Protein AF-A0A938MCV9-F1 (afdb_monomer)

Foldseek 3Di:
DCVLVVVLCCCLQVLVLDDLAADDEDDPPDPVCVVQVVVVFFQDDDPPDRQLLDYRGNDPPDSVVVSVSSLVNLCSCLPLVSNLSSNVVCLVPDDDDPDDPPDDPVLVVLLVVCCVDPCPVNPNNVSLVVSLVCCCVPPVVCNSVSSVSSVVSVVSNVSSVVSVD

Structure (mmCIF, N/CA/C/O backbone):
data_AF-A0A938MCV9-F1
#
_entry.id   AF-A0A938MCV9-F1
#
loop_
_atom_site.group_PDB
_atom_site.id
_atom_site.type_symbol
_atom_site.label_atom_id
_atom_site.label_alt_id
_atom_site.label_comp_id
_atom_site.label_asym_id
_atom_site.label_entity_id
_atom_site.label_seq_id
_atom_site.pdbx_PDB_ins_code
_atom_site.Cartn_x
_atom_site.Cartn_y
_atom_site.Cartn_z
_atom_site.occupancy
_atom_site.B_iso_or_equiv
_atom_site.auth_seq_id
_atom_site.auth_comp_id
_atom_site.auth_asym_id
_atom_site.auth_atom_id
_atom_site.pdbx_PDB_model_num
ATOM 1 N N . PRO A 1 1 ? -23.806 -1.503 3.811 1.00 57.91 1 PRO A N 1
ATOM 2 C CA . PRO A 1 1 ? -22.477 -0.933 4.151 1.00 57.91 1 PRO A CA 1
ATOM 3 C C . PRO A 1 1 ? -21.709 -0.463 2.892 1.00 57.91 1 PRO A C 1
ATOM 5 O O . PRO A 1 1 ? -20.867 -1.174 2.359 1.00 57.91 1 PRO A O 1
ATOM 8 N N . SER A 1 2 ? -22.015 0.744 2.398 1.00 88.25 2 SER A N 1
ATOM 9 C CA . SER A 1 2 ? -21.387 1.341 1.199 1.00 88.25 2 SER A CA 1
ATOM 10 C C . SER A 1 2 ? -20.036 2.020 1.469 1.00 88.25 2 SER A C 1
ATOM 12 O O . SER A 1 2 ? -19.375 2.472 0.538 1.00 88.25 2 SER A O 1
ATOM 14 N N . ILE A 1 3 ? -19.621 2.137 2.735 1.00 94.31 3 ILE A N 1
ATOM 15 C CA . ILE A 1 3 ? -18.415 2.884 3.115 1.00 94.31 3 ILE A CA 1
ATOM 16 C C . ILE A 1 3 ? -17.121 2.198 2.660 1.00 94.31 3 ILE A C 1
ATOM 18 O O . ILE A 1 3 ? -16.227 2.881 2.175 1.00 94.31 3 ILE A O 1
ATOM 22 N N . PHE A 1 4 ? -17.036 0.864 2.730 1.00 96.06 4 PHE A N 1
ATOM 23 C CA . PHE A 1 4 ? -15.840 0.127 2.305 1.00 96.06 4 PHE A CA 1
ATOM 24 C C . PHE A 1 4 ? -15.586 0.283 0.803 1.00 96.06 4 PHE A C 1
ATOM 26 O O . PHE A 1 4 ? -14.470 0.575 0.387 1.00 96.06 4 PHE A O 1
ATOM 33 N N . GLN A 1 5 ? -16.644 0.193 -0.012 1.00 96.94 5 GLN A N 1
ATOM 34 C CA . GLN A 1 5 ? -16.534 0.423 -1.453 1.00 96.94 5 GLN A CA 1
ATOM 35 C C . GLN A 1 5 ? -16.163 1.876 -1.767 1.00 96.94 5 GLN A C 1
ATOM 37 O O . GLN A 1 5 ? -15.294 2.112 -2.596 1.00 96.94 5 GLN A O 1
ATOM 42 N N . ARG A 1 6 ? -16.744 2.855 -1.059 1.00 97.19 6 ARG A N 1
ATOM 43 C CA . ARG A 1 6 ? -16.369 4.269 -1.225 1.00 97.19 6 ARG A CA 1
ATOM 44 C C . ARG A 1 6 ? -14.889 4.524 -0.919 1.00 97.19 6 ARG A C 1
ATOM 46 O O . ARG A 1 6 ? -14.260 5.290 -1.641 1.00 97.19 6 ARG A O 1
ATOM 53 N N . GLN A 1 7 ? -14.328 3.870 0.100 1.00 97.50 7 GLN A N 1
ATOM 54 C CA . GLN A 1 7 ? -12.892 3.944 0.396 1.00 97.50 7 GLN A CA 1
ATOM 55 C C . GLN A 1 7 ? -12.046 3.321 -0.720 1.00 97.50 7 GLN A C 1
ATOM 57 O O . GLN A 1 7 ? -11.089 3.947 -1.167 1.00 97.50 7 GLN A O 1
ATOM 62 N N . ILE A 1 8 ? -12.424 2.135 -1.214 1.00 97.69 8 ILE A N 1
ATOM 63 C CA . ILE A 1 8 ? -11.768 1.492 -2.365 1.00 97.69 8 ILE A CA 1
ATOM 64 C C . ILE A 1 8 ? -11.766 2.431 -3.573 1.00 97.69 8 ILE A C 1
ATOM 66 O O . ILE A 1 8 ? -10.714 2.684 -4.159 1.00 97.69 8 ILE A O 1
ATOM 70 N N . ASP A 1 9 ? -12.931 2.976 -3.921 1.00 97.56 9 ASP A N 1
ATOM 71 C CA . ASP A 1 9 ? -13.095 3.842 -5.085 1.00 97.56 9 ASP A CA 1
ATOM 72 C C . ASP A 1 9 ? -12.267 5.118 -4.942 1.00 97.56 9 ASP A C 1
ATOM 74 O O . ASP A 1 9 ? -11.631 5.547 -5.903 1.00 97.56 9 ASP A O 1
ATOM 78 N N . PHE A 1 10 ? -12.241 5.709 -3.746 1.00 97.44 10 PHE A N 1
ATOM 79 C CA . PHE A 1 10 ? -11.422 6.878 -3.447 1.00 97.44 10 PHE A CA 1
ATOM 80 C C . PHE A 1 10 ? -9.928 6.576 -3.605 1.00 97.44 10 PHE A C 1
ATOM 82 O O . PHE A 1 10 ? -9.242 7.266 -4.358 1.00 97.44 10 PHE A O 1
ATOM 89 N N . ILE A 1 11 ? -9.432 5.508 -2.970 1.00 97.69 11 ILE A N 1
ATOM 90 C CA . ILE A 1 11 ? -8.028 5.079 -3.065 1.00 97.69 11 ILE A CA 1
ATOM 91 C C . ILE A 1 11 ? -7.649 4.836 -4.531 1.00 97.69 11 ILE A C 1
ATOM 93 O O . ILE A 1 11 ? -6.608 5.310 -4.995 1.00 97.69 11 ILE A O 1
ATOM 97 N N . GLN A 1 12 ? -8.511 4.137 -5.276 1.00 97.56 12 GLN A N 1
ATOM 98 C CA . GLN A 1 12 ? -8.285 3.780 -6.673 1.00 97.56 12 GLN A CA 1
ATOM 99 C C . GLN A 1 12 ? -8.271 4.994 -7.606 1.00 97.56 12 GLN A C 1
ATOM 101 O O . GLN A 1 12 ? -7.376 5.091 -8.451 1.00 97.56 12 GLN A O 1
ATOM 106 N N . LYS A 1 13 ? -9.245 5.902 -7.472 1.00 96.00 13 LYS A N 1
ATOM 107 C CA . LYS A 1 13 ? -9.378 7.090 -8.328 1.00 96.00 13 LYS A CA 1
ATOM 108 C C . LYS A 1 13 ? -8.280 8.115 -8.058 1.00 96.00 13 LYS A C 1
ATOM 110 O O . LYS A 1 13 ? -7.733 8.654 -9.012 1.00 96.00 13 LYS A O 1
ATOM 115 N N . SER A 1 14 ? -7.908 8.316 -6.795 1.00 95.81 14 SER A N 1
ATOM 116 C CA . SER A 1 14 ? -6.874 9.282 -6.404 1.00 95.81 14 SER A CA 1
ATOM 117 C C . SER A 1 14 ? -5.441 8.793 -6.646 1.00 95.81 14 SER A C 1
ATOM 119 O O . SER A 1 14 ? -4.499 9.545 -6.424 1.00 95.81 14 SER A O 1
ATOM 121 N N . GLY A 1 15 ? -5.236 7.541 -7.074 1.00 96.19 15 GLY A N 1
ATOM 122 C CA . GLY A 1 15 ? -3.889 7.026 -7.334 1.00 96.19 15 GLY A CA 1
ATOM 123 C C . GLY A 1 15 ? -3.050 6.823 -6.066 1.00 96.19 15 GLY A C 1
ATOM 124 O O . GLY A 1 15 ? -1.829 6.895 -6.130 1.00 96.19 15 GLY A O 1
ATOM 125 N N . ILE A 1 16 ? -3.660 6.572 -4.902 1.00 96.31 16 ILE A N 1
ATOM 126 C CA . ILE A 1 16 ? -2.912 6.422 -3.640 1.00 96.31 16 ILE A CA 1
ATOM 127 C C . ILE A 1 16 ? -2.195 5.070 -3.636 1.00 96.31 16 ILE A C 1
ATOM 129 O O . ILE A 1 16 ? -2.792 4.035 -3.345 1.00 96.31 16 ILE A O 1
ATOM 133 N N . VAL A 1 17 ? -0.913 5.045 -3.995 1.00 95.31 17 VAL A N 1
ATOM 134 C CA . VAL A 1 17 ? -0.159 3.789 -4.145 1.00 95.31 17 VAL A CA 1
ATOM 135 C C . VAL A 1 17 ? 0.117 3.126 -2.796 1.00 95.31 17 VAL A C 1
ATOM 137 O O . VAL A 1 17 ? -0.082 1.920 -2.659 1.00 95.31 17 VAL A O 1
ATOM 140 N N . THR A 1 18 ? 0.480 3.920 -1.792 1.00 93.56 18 THR A N 1
ATOM 141 C CA . THR A 1 18 ? 0.797 3.463 -0.435 1.00 93.56 18 THR A CA 1
ATOM 142 C C . THR A 1 18 ? -0.355 3.818 0.499 1.00 93.56 18 THR A C 1
ATOM 144 O O . THR A 1 18 ? -0.378 4.895 1.088 1.00 93.56 18 THR A O 1
ATOM 147 N N . ALA A 1 19 ? -1.361 2.947 0.580 1.00 94.06 19 ALA A N 1
ATOM 148 C CA . ALA A 1 19 ? -2.564 3.192 1.372 1.00 94.06 19 ALA A CA 1
ATOM 149 C C . ALA A 1 19 ? -2.475 2.482 2.733 1.00 94.06 19 ALA A C 1
ATOM 151 O O . ALA A 1 19 ? -2.602 1.260 2.812 1.00 94.06 19 ALA A O 1
ATOM 152 N N . MET A 1 20 ? -2.283 3.253 3.804 1.00 91.06 20 MET A N 1
ATOM 153 C CA . MET A 1 20 ? -2.260 2.755 5.186 1.00 91.06 20 MET A CA 1
ATOM 154 C C . MET A 1 20 ? -3.684 2.664 5.742 1.00 91.06 20 MET A C 1
ATOM 156 O O . MET A 1 20 ? -4.145 3.531 6.485 1.00 91.06 20 MET A O 1
ATOM 160 N N . VAL A 1 21 ? -4.414 1.641 5.303 1.00 93.31 21 VAL A N 1
ATOM 161 C CA . VAL A 1 21 ? -5.753 1.342 5.815 1.00 93.31 21 VAL A CA 1
ATOM 162 C C . VAL A 1 21 ? -5.599 0.460 7.048 1.00 93.31 21 VAL A C 1
ATOM 164 O O . VAL A 1 21 ? -5.028 -0.620 6.949 1.00 93.31 21 VAL A O 1
ATOM 167 N N . GLY A 1 22 ? -6.153 0.902 8.176 1.00 92.31 22 GLY A N 1
ATOM 168 C CA . GLY A 1 22 ? -6.165 0.164 9.437 1.00 92.31 22 GLY A CA 1
ATOM 169 C C . GLY A 1 22 ? -7.489 0.346 10.172 1.00 92.31 22 GLY A C 1
ATOM 170 O O . GLY A 1 22 ? -8.251 1.277 9.885 1.00 92.31 22 GLY A O 1
ATOM 171 N N . LEU A 1 23 ? -7.775 -0.542 11.121 1.00 93.19 23 LEU A N 1
ATOM 172 C CA . LEU A 1 23 ? -8.898 -0.352 12.034 1.00 93.19 23 LEU A CA 1
ATOM 173 C C . LEU A 1 23 ? -8.526 0.670 13.108 1.00 93.19 23 LEU A C 1
ATOM 175 O O . LEU A 1 23 ? -7.410 0.684 13.622 1.00 93.19 23 LEU A O 1
ATOM 179 N N . LEU A 1 24 ? -9.470 1.552 13.441 1.00 93.75 24 LEU A N 1
ATOM 180 C CA . LEU A 1 24 ? -9.229 2.593 14.433 1.00 93.75 24 LEU A CA 1
ATOM 181 C C . LEU A 1 24 ? -8.965 1.959 15.801 1.00 93.75 24 LEU A C 1
ATOM 183 O O . LEU A 1 24 ? -9.774 1.169 16.286 1.00 93.75 24 LEU A O 1
ATOM 187 N N . GLN A 1 25 ? -7.872 2.364 16.437 1.00 93.69 25 GLN A N 1
ATOM 188 C CA . GLN A 1 25 ? -7.552 2.030 17.821 1.00 93.69 25 GLN A CA 1
ATOM 189 C C . GLN A 1 25 ? -7.564 3.315 18.665 1.00 93.69 25 GLN A C 1
ATOM 191 O O . GLN A 1 25 ? -7.367 4.413 18.142 1.00 93.69 25 GLN A O 1
ATOM 196 N N . ALA A 1 26 ? -7.832 3.192 19.962 1.00 95.06 26 ALA A N 1
ATOM 197 C CA . ALA A 1 26 ? -7.854 4.289 20.922 1.00 95.06 26 ALA A CA 1
ATOM 198 C C . ALA A 1 26 ? -6.659 4.161 21.888 1.00 95.06 26 ALA A C 1
ATOM 200 O O . ALA A 1 26 ? -6.728 3.356 22.821 1.00 95.06 26 ALA A O 1
ATOM 201 N N . PRO A 1 27 ? -5.577 4.940 21.697 1.00 93.25 27 PRO A N 1
ATOM 202 C CA . PRO A 1 27 ? -4.421 4.916 22.591 1.00 93.25 27 PRO A CA 1
ATOM 203 C C . PRO A 1 27 ? -4.730 5.475 23.978 1.00 93.25 27 PRO A C 1
ATOM 205 O O . PRO A 1 27 ? -5.473 6.453 24.108 1.00 93.25 27 PRO A O 1
ATOM 208 N N . TYR A 1 28 ? -4.122 4.883 25.008 1.00 92.12 28 TYR A N 1
ATOM 209 C CA . TYR A 1 28 ? -4.257 5.331 26.395 1.00 92.12 28 TYR A CA 1
ATOM 210 C C . TYR A 1 28 ? -3.848 6.805 26.554 1.00 92.12 28 TYR A C 1
ATOM 212 O O . TYR A 1 28 ? -2.907 7.270 25.913 1.00 92.12 28 TYR A O 1
ATOM 220 N N . GLY A 1 29 ? -4.574 7.552 27.389 1.00 91.06 29 GLY A N 1
ATOM 221 C CA . GLY A 1 29 ? -4.320 8.978 27.631 1.00 91.06 29 GLY A CA 1
ATOM 222 C C . GLY A 1 29 ? -4.791 9.922 26.515 1.00 91.06 29 GLY A C 1
ATOM 223 O O . GLY A 1 29 ? -4.649 11.137 26.639 1.00 91.06 29 GLY A O 1
ATOM 224 N N . THR A 1 30 ? -5.383 9.411 25.429 1.00 94.75 30 THR A N 1
ATOM 225 C CA . THR A 1 30 ? -5.978 10.267 24.389 1.00 94.75 30 THR A CA 1
ATOM 226 C C . THR A 1 30 ? -7.390 10.718 24.755 1.00 94.75 30 THR A C 1
ATOM 228 O O . THR A 1 30 ? -8.148 10.006 25.416 1.00 94.75 30 THR A O 1
ATOM 231 N N . ARG A 1 31 ? -7.816 11.874 24.224 1.00 96.69 31 ARG A N 1
ATOM 232 C CA . ARG A 1 31 ? -9.210 12.344 24.359 1.00 96.69 31 ARG A CA 1
ATOM 233 C C . ARG A 1 31 ? -10.229 11.324 23.835 1.00 96.69 31 ARG A C 1
ATOM 235 O O . ARG A 1 31 ? -11.319 11.214 24.391 1.00 96.69 31 ARG A O 1
ATOM 242 N N . LEU A 1 32 ? -9.883 10.591 22.772 1.00 95.62 32 LEU A N 1
ATOM 243 C CA . LEU A 1 32 ? -10.730 9.538 22.210 1.00 95.62 32 LEU A CA 1
ATOM 244 C C . LEU A 1 32 ? -10.898 8.380 23.199 1.00 95.62 32 LEU A C 1
ATOM 246 O O . LEU A 1 32 ? -12.025 7.943 23.422 1.00 95.62 32 LEU A O 1
ATOM 250 N N . TYR A 1 33 ? -9.801 7.925 23.808 1.00 95.50 33 TYR A N 1
ATOM 251 C CA . TYR A 1 33 ? -9.825 6.871 24.818 1.00 95.50 33 TYR A CA 1
ATOM 252 C C . TYR A 1 33 ? -10.675 7.269 26.023 1.00 95.50 33 TYR A C 1
ATOM 254 O O . TYR A 1 33 ? -11.591 6.536 26.378 1.00 95.50 33 TYR A O 1
ATOM 262 N N . GLU A 1 34 ? -10.473 8.467 26.581 1.00 96.19 34 GLU A N 1
ATOM 263 C CA . GLU A 1 34 ? -11.268 8.945 27.723 1.00 96.19 34 GLU A CA 1
ATOM 264 C C . GLU A 1 34 ? -12.758 9.101 27.397 1.00 96.19 34 GLU A C 1
ATOM 266 O O . GLU A 1 34 ? -13.625 8.906 28.252 1.00 96.19 34 GLU A O 1
ATOM 271 N N . ARG A 1 35 ? -13.096 9.460 26.153 1.00 96.75 35 ARG A N 1
ATOM 272 C CA . ARG A 1 35 ? -14.492 9.511 25.705 1.00 96.75 35 ARG A CA 1
ATOM 273 C C . ARG A 1 35 ? -15.093 8.108 25.617 1.00 96.75 35 ARG A C 1
ATOM 275 O O . ARG A 1 35 ? -16.124 7.851 26.226 1.00 96.75 35 ARG A O 1
ATOM 282 N N . LEU A 1 36 ? -14.432 7.193 24.910 1.00 96.25 36 LEU A N 1
ATOM 283 C CA . LEU A 1 36 ? -14.927 5.828 24.710 1.00 96.25 36 LEU A CA 1
ATOM 284 C C . LEU A 1 36 ? -14.957 5.021 26.011 1.00 96.25 36 LEU A C 1
ATOM 286 O O . LEU A 1 36 ? -15.844 4.193 26.186 1.00 96.25 36 LEU A O 1
ATOM 290 N N . LYS A 1 37 ? -14.029 5.281 26.937 1.00 95.12 37 LYS A N 1
ATOM 291 C CA . LYS A 1 37 ? -14.021 4.687 28.276 1.00 95.12 37 LYS A CA 1
ATOM 292 C C . LYS A 1 37 ? -15.268 5.096 29.060 1.00 95.12 37 LYS A C 1
ATOM 294 O O . LYS A 1 37 ? -15.922 4.230 29.627 1.00 95.12 37 LYS A O 1
ATOM 299 N N . ARG A 1 38 ? -15.645 6.382 29.026 1.00 95.88 38 ARG A N 1
ATOM 300 C CA . ARG A 1 38 ? -16.907 6.874 29.616 1.00 95.88 38 ARG A CA 1
ATOM 301 C C . ARG A 1 38 ? -18.148 6.281 28.945 1.00 95.88 38 ARG A C 1
ATOM 303 O O . ARG A 1 38 ? -19.137 6.041 29.620 1.00 95.88 38 ARG A O 1
ATOM 310 N N . GLU A 1 39 ? -18.085 6.015 27.641 1.00 95.88 39 GLU A N 1
ATOM 311 C CA . GLU A 1 39 ? -19.150 5.332 26.888 1.00 95.88 39 GLU A CA 1
ATOM 312 C C . GLU A 1 39 ? -19.189 3.804 27.126 1.00 95.88 39 GLU A C 1
ATOM 314 O O . GLU A 1 39 ? -20.066 3.137 26.584 1.00 95.88 39 GLU A O 1
ATOM 319 N N . GLY A 1 40 ? -18.247 3.217 27.880 1.00 95.06 40 GLY A N 1
ATOM 320 C CA . GLY A 1 40 ? -18.157 1.762 28.073 1.00 95.06 40 GLY A CA 1
ATOM 321 C C . GLY A 1 40 ? -17.744 0.987 26.813 1.00 95.06 40 GLY A C 1
ATOM 322 O O . GLY A 1 40 ? -18.050 -0.193 26.676 1.00 95.06 40 GLY A O 1
ATOM 323 N N . ARG A 1 41 ? -17.068 1.647 25.864 1.00 96.00 41 ARG A N 1
ATOM 324 C CA . ARG A 1 41 ? -16.741 1.121 24.525 1.00 96.00 41 ARG A CA 1
ATOM 325 C C . ARG A 1 41 ? -15.265 0.792 24.319 1.00 96.00 41 ARG A C 1
ATOM 327 O O . ARG A 1 41 ? -14.827 0.693 23.176 1.00 96.00 41 ARG A O 1
ATOM 334 N N . VAL A 1 42 ? -14.497 0.642 25.393 1.00 95.25 42 VAL A N 1
ATOM 335 C CA . VAL A 1 42 ? -13.083 0.247 25.341 1.00 95.25 42 VAL A CA 1
ATOM 336 C C . VAL A 1 42 ? -12.954 -1.184 25.844 1.00 95.25 42 VAL A C 1
ATOM 338 O O . VAL A 1 42 ? -13.393 -1.481 26.949 1.00 95.25 42 VAL A O 1
ATOM 341 N N . THR A 1 43 ? -12.346 -2.064 25.047 1.00 88.56 43 THR A N 1
ATOM 342 C CA . THR A 1 43 ? -12.192 -3.492 25.386 1.00 88.56 43 THR A CA 1
ATOM 343 C C . THR A 1 43 ? -10.861 -3.824 26.062 1.00 88.56 43 THR A C 1
ATOM 345 O O . THR A 1 43 ? -10.677 -4.953 26.505 1.00 88.56 43 THR A O 1
ATOM 348 N N . GLY A 1 44 ? -9.932 -2.867 26.148 1.00 82.44 44 GLY A N 1
ATOM 349 C CA . GLY A 1 44 ? -8.641 -3.036 26.816 1.00 82.44 44 GLY A CA 1
ATOM 350 C C . GLY A 1 44 ? -7.471 -2.499 25.995 1.00 82.44 44 GLY A C 1
ATOM 351 O O . GLY A 1 44 ? -7.516 -1.372 25.487 1.00 82.44 44 GLY A O 1
ATOM 352 N N . HIS A 1 45 ? -6.411 -3.302 25.900 1.00 80.00 45 HIS A N 1
ATOM 353 C CA . HIS A 1 45 ? -5.158 -2.921 25.254 1.00 80.00 45 HIS A CA 1
ATOM 354 C C . HIS A 1 45 ? -5.277 -2.848 23.731 1.00 80.00 45 HIS A C 1
ATOM 356 O O . HIS A 1 45 ? -6.046 -3.572 23.103 1.00 80.00 45 HIS A O 1
ATOM 362 N N . MET A 1 46 ? -4.497 -1.939 23.157 1.00 85.81 46 MET A N 1
ATOM 363 C CA . MET A 1 46 ? -4.358 -1.745 21.720 1.00 85.81 46 MET A CA 1
ATOM 364 C C . MET A 1 46 ? -3.053 -2.407 21.256 1.00 85.81 46 MET A C 1
ATOM 366 O O . MET A 1 46 ? -2.083 -2.399 22.017 1.00 85.81 46 MET A O 1
ATOM 370 N N . SER A 1 47 ? -3.001 -2.947 20.039 1.00 85.75 47 SER A N 1
ATOM 371 C CA . SER A 1 47 ? -1.756 -3.504 19.488 1.00 85.75 47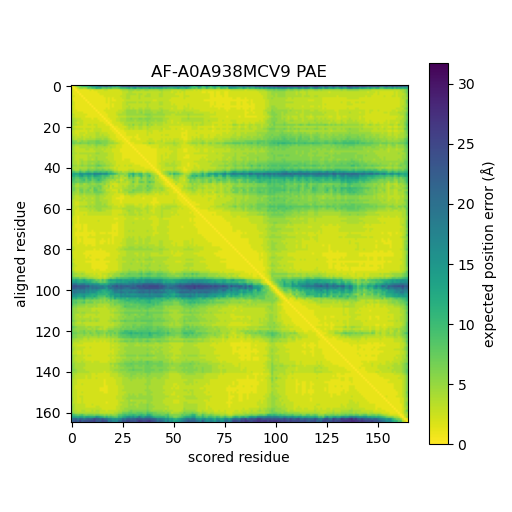 SER A CA 1
ATOM 372 C C . SER A 1 47 ? -0.819 -2.416 18.966 1.00 85.75 47 SER A C 1
ATOM 374 O O . SER A 1 47 ? 0.398 -2.557 19.032 1.00 85.75 47 SER A O 1
ATOM 376 N N . GLY A 1 48 ? -1.389 -1.325 18.440 1.00 82.06 48 GLY A N 1
ATOM 377 C CA . GLY A 1 48 ? -0.650 -0.297 17.709 1.00 82.06 48 GLY A CA 1
ATOM 378 C C . GLY A 1 48 ? -0.207 -0.707 16.299 1.00 82.06 48 GLY A C 1
ATOM 379 O O . GLY A 1 48 ? 0.337 0.137 15.587 1.00 82.06 48 GLY A O 1
ATOM 380 N N . ASP A 1 49 ? -0.464 -1.945 15.868 1.00 85.75 49 ASP A N 1
ATOM 381 C CA . ASP A 1 49 ? -0.199 -2.392 14.501 1.00 85.75 49 ASP A CA 1
ATOM 382 C C . ASP A 1 49 ? -1.350 -1.961 13.574 1.00 85.75 49 ASP A C 1
ATOM 384 O O . ASP A 1 49 ? -2.528 -2.168 13.857 1.00 85.75 49 ASP A O 1
ATOM 388 N N . ASN A 1 50 ? -1.017 -1.319 12.453 1.00 84.44 50 ASN A N 1
ATOM 389 C CA . ASN A 1 50 ? -1.997 -0.857 11.468 1.00 84.44 50 ASN A CA 1
ATOM 390 C C . ASN A 1 50 ? -2.573 -2.006 10.622 1.00 84.44 50 ASN A C 1
ATOM 392 O O . ASN A 1 50 ? -3.664 -1.871 10.062 1.00 84.44 50 ASN A O 1
ATOM 396 N N . ALA A 1 51 ? -1.832 -3.109 10.508 1.00 83.19 51 ALA A N 1
ATOM 397 C CA . ALA A 1 51 ? -2.126 -4.195 9.587 1.00 83.19 51 ALA A CA 1
ATOM 398 C C . ALA A 1 51 ? -2.749 -5.422 10.270 1.00 83.19 51 ALA A C 1
ATOM 400 O O . ALA A 1 51 ? -3.223 -6.313 9.581 1.00 83.19 51 ALA A O 1
ATOM 401 N N . ASP A 1 52 ? -2.765 -5.507 11.598 1.00 86.19 52 ASP A N 1
ATOM 402 C CA . ASP A 1 52 ? -3.182 -6.723 12.315 1.00 86.19 52 ASP A CA 1
ATOM 403 C C . ASP A 1 52 ? -4.708 -6.954 12.371 1.00 86.19 52 ASP A C 1
ATOM 405 O O . ASP A 1 52 ? -5.175 -7.965 12.895 1.00 86.19 52 ASP A O 1
ATOM 409 N N . GLY A 1 53 ? -5.505 -6.011 11.859 1.00 86.12 53 GLY A N 1
ATOM 410 C CA . GLY A 1 53 ? -6.965 -6.102 11.855 1.00 86.12 53 GLY A CA 1
ATOM 411 C C . GLY A 1 53 ? -7.610 -6.074 13.248 1.00 86.12 53 GLY A C 1
ATOM 412 O O . GLY A 1 53 ? -8.764 -6.504 13.400 1.00 86.12 53 GLY A O 1
ATOM 413 N N . THR A 1 54 ? -6.911 -5.572 14.271 1.00 90.25 54 THR A N 1
ATOM 414 C CA . THR A 1 54 ? -7.441 -5.463 15.635 1.00 90.25 54 THR A CA 1
ATOM 415 C C . THR A 1 54 ? -7.921 -4.050 15.975 1.00 90.25 54 THR A C 1
ATOM 417 O O . THR A 1 54 ? -7.596 -3.054 15.332 1.00 90.25 54 THR A O 1
ATOM 420 N N . THR A 1 55 ? -8.789 -3.962 16.982 1.00 93.88 55 THR A N 1
ATOM 421 C CA . THR A 1 55 ? -9.260 -2.700 17.554 1.00 93.88 55 THR A CA 1
ATOM 422 C C . THR A 1 55 ? -9.600 -2.917 19.019 1.00 93.88 55 THR A C 1
ATOM 424 O O . THR A 1 55 ? -10.123 -3.970 19.384 1.00 93.88 55 THR A O 1
ATOM 427 N N . ASN A 1 56 ? -9.322 -1.919 19.855 1.00 95.00 56 ASN A N 1
ATOM 428 C CA . ASN A 1 56 ? -9.724 -1.899 21.261 1.00 95.00 56 ASN A CA 1
ATOM 429 C C . ASN A 1 56 ? -11.021 -1.104 21.497 1.00 95.00 56 ASN A C 1
ATOM 431 O O . ASN A 1 56 ? -11.310 -0.693 22.622 1.00 95.00 56 ASN A O 1
ATOM 435 N N . ILE A 1 57 ? -11.781 -0.846 20.431 1.00 95.25 57 ILE A N 1
ATOM 436 C CA . ILE A 1 57 ? -13.023 -0.076 20.446 1.00 95.25 57 ILE A CA 1
ATOM 437 C C . ILE A 1 57 ? -14.185 -1.026 20.170 1.00 95.25 57 ILE A C 1
ATOM 439 O O . ILE A 1 57 ? -14.091 -1.854 19.272 1.00 95.25 57 ILE A O 1
ATOM 443 N N . ILE A 1 58 ? -15.308 -0.865 20.873 1.00 95.12 58 ILE A N 1
ATOM 444 C CA . ILE A 1 58 ? -16.580 -1.520 20.541 1.00 95.12 58 ILE A CA 1
ATOM 445 C C . ILE A 1 58 ? -17.279 -0.687 19.449 1.00 95.12 58 ILE A C 1
ATOM 447 O O . ILE A 1 58 ? -17.800 0.407 19.733 1.00 95.12 58 ILE A O 1
ATOM 451 N N . PRO A 1 59 ? -17.272 -1.132 18.176 1.00 93.69 59 PRO A N 1
ATOM 452 C CA . PRO A 1 59 ? -17.869 -0.373 17.089 1.00 93.69 59 PRO A CA 1
ATOM 453 C C . PRO A 1 59 ? -19.398 -0.433 17.151 1.00 93.69 59 PRO A C 1
ATOM 455 O O . PRO A 1 59 ? -19.986 -1.381 17.657 1.00 93.69 59 PRO A O 1
ATOM 458 N N . THR A 1 60 ? -20.056 0.587 16.596 1.00 91.88 60 THR A N 1
ATOM 459 C CA . THR A 1 60 ? -21.523 0.590 16.434 1.00 91.88 60 THR A CA 1
ATOM 460 C C . THR A 1 60 ? -21.968 -0.429 15.378 1.00 91.88 60 THR A C 1
ATOM 462 O O . THR A 1 60 ? -23.056 -0.987 15.453 1.00 91.88 60 THR A O 1
ATOM 465 N N . MET A 1 61 ? -21.116 -0.685 14.382 1.00 92.94 61 MET A N 1
ATOM 466 C CA . MET A 1 61 ? -21.269 -1.799 13.446 1.00 92.94 61 MET A CA 1
ATOM 467 C C . MET A 1 61 ? -20.837 -3.101 14.123 1.00 92.94 61 MET A C 1
ATOM 469 O O . MET A 1 61 ? -19.894 -3.085 14.903 1.00 92.94 61 MET A O 1
ATOM 473 N N . ARG A 1 62 ? -21.440 -4.244 13.772 1.00 94.06 62 ARG A N 1
ATOM 474 C CA . ARG A 1 62 ? -20.957 -5.557 14.230 1.00 94.06 62 ARG A CA 1
ATOM 475 C C . ARG A 1 62 ? -19.470 -5.732 13.895 1.00 94.06 62 ARG A C 1
ATOM 477 O O . ARG A 1 62 ? -19.083 -5.556 12.740 1.00 94.06 62 ARG A O 1
ATOM 484 N N . LEU A 1 63 ? -18.661 -6.139 14.878 1.00 91.88 63 LEU A N 1
ATOM 485 C CA . LEU A 1 63 ? -17.205 -6.266 14.726 1.00 91.88 63 LEU A CA 1
ATOM 486 C C . LEU A 1 63 ? -16.804 -7.170 13.549 1.00 91.88 63 LEU A C 1
ATOM 488 O O . LEU A 1 63 ? -15.913 -6.806 12.789 1.00 91.88 63 LEU A O 1
ATOM 492 N N . GLY A 1 64 ? -17.507 -8.292 13.345 1.00 92.38 64 GLY A N 1
ATOM 493 C CA . GLY A 1 64 ? -17.288 -9.163 12.183 1.00 92.38 64 GLY A CA 1
ATOM 494 C C . GLY A 1 64 ? -17.468 -8.422 10.855 1.00 92.38 64 GLY A C 1
ATOM 495 O O . GLY A 1 64 ? -16.570 -8.414 10.033 1.00 92.38 64 GLY A O 1
ATOM 496 N N . THR A 1 65 ? -18.556 -7.664 10.693 1.00 94.12 65 THR A N 1
ATOM 497 C CA . THR A 1 65 ? -18.806 -6.885 9.466 1.00 94.12 65 THR A CA 1
ATOM 498 C C . THR A 1 65 ? -17.751 -5.799 9.231 1.00 94.12 65 THR A C 1
ATOM 500 O O . THR A 1 65 ? -17.437 -5.485 8.083 1.00 94.12 65 THR A O 1
ATOM 503 N N . LEU A 1 66 ? -17.204 -5.218 10.303 1.00 94.44 66 LEU A N 1
ATOM 504 C CA . LEU A 1 66 ? -16.101 -4.264 10.209 1.00 94.44 66 LEU A CA 1
ATOM 505 C C . LEU A 1 66 ? -14.807 -4.941 9.732 1.00 94.44 66 LEU A C 1
ATOM 507 O O . LEU A 1 66 ? -14.143 -4.401 8.848 1.00 94.44 66 LEU A O 1
ATOM 511 N N . ARG A 1 67 ? -14.484 -6.118 10.283 1.00 92.69 67 ARG A N 1
ATOM 512 C CA . ARG A 1 67 ? -13.324 -6.928 9.881 1.00 92.69 67 ARG A CA 1
ATOM 513 C C . ARG A 1 67 ? -13.441 -7.412 8.437 1.00 92.69 67 ARG A C 1
ATOM 515 O O . ARG A 1 67 ? -12.534 -7.143 7.659 1.00 92.69 67 ARG A O 1
ATOM 522 N N . ASP A 1 68 ? -14.581 -7.980 8.048 1.00 93.44 68 ASP A N 1
ATOM 523 C CA . ASP A 1 68 ? -14.834 -8.436 6.672 1.00 93.44 68 ASP A CA 1
ATOM 524 C C . ASP A 1 68 ? -14.702 -7.272 5.673 1.00 93.44 68 ASP A C 1
ATOM 526 O O . ASP A 1 68 ? -14.144 -7.394 4.581 1.00 93.44 68 ASP A O 1
ATOM 530 N N . GLY A 1 69 ? -15.210 -6.093 6.051 1.00 94.88 69 GLY A N 1
ATOM 531 C CA . GLY A 1 69 ? -15.093 -4.881 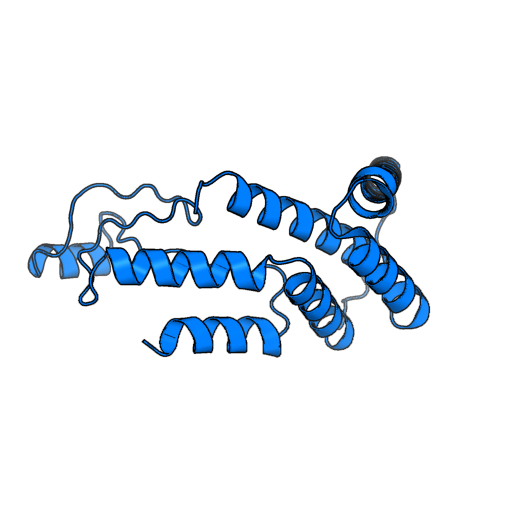5.248 1.00 94.88 69 GLY A CA 1
ATOM 532 C C . GLY A 1 69 ? -13.651 -4.398 5.093 1.00 94.88 69 GLY A C 1
ATOM 533 O O . GLY A 1 69 ? -13.257 -3.997 3.997 1.00 94.88 69 GLY A O 1
ATOM 534 N N . TYR A 1 70 ? -12.863 -4.459 6.166 1.00 94.38 70 TYR A N 1
ATOM 535 C CA . TYR A 1 70 ? -11.434 -4.149 6.164 1.00 94.38 70 TYR A CA 1
ATOM 536 C C . TYR A 1 70 ? -10.635 -5.118 5.282 1.00 94.38 70 TYR A C 1
ATOM 538 O O . TYR A 1 70 ? -9.915 -4.672 4.387 1.00 94.38 70 TYR A O 1
ATOM 546 N N . GLN A 1 71 ? -10.843 -6.425 5.457 1.00 92.94 71 GLN A N 1
ATOM 547 C CA . GLN A 1 71 ? -10.242 -7.480 4.636 1.00 92.94 71 GLN A CA 1
ATOM 548 C C . GLN A 1 71 ? -10.540 -7.259 3.153 1.00 92.94 71 GLN A C 1
ATOM 550 O O . GLN A 1 71 ? -9.629 -7.210 2.325 1.00 92.94 71 GLN A O 1
ATOM 555 N N . ARG A 1 72 ? -11.812 -7.001 2.820 1.00 94.62 72 ARG A N 1
ATOM 556 C CA . ARG A 1 72 ? -12.236 -6.703 1.448 1.00 94.62 72 ARG A CA 1
ATOM 557 C C . ARG A 1 72 ? -11.520 -5.484 0.865 1.00 94.62 72 ARG A C 1
ATOM 559 O O . ARG A 1 72 ? -11.199 -5.499 -0.324 1.00 94.62 72 ARG A O 1
ATOM 566 N N . ILE A 1 73 ? -11.281 -4.430 1.653 1.00 96.06 73 ILE A N 1
ATOM 567 C CA . ILE A 1 73 ? -10.499 -3.277 1.183 1.00 96.06 73 ILE A CA 1
ATOM 568 C C . ILE A 1 73 ? -9.084 -3.730 0.830 1.00 96.06 73 ILE A C 1
ATOM 570 O O . ILE A 1 73 ? -8.660 -3.514 -0.305 1.00 96.06 73 ILE A O 1
ATOM 574 N N . LEU A 1 74 ? -8.378 -4.368 1.766 1.00 95.12 74 LEU A N 1
ATOM 575 C CA . LEU A 1 74 ? -6.978 -4.758 1.590 1.00 95.12 74 LEU A CA 1
ATOM 576 C C . LEU A 1 74 ? -6.778 -5.712 0.410 1.00 95.12 74 LEU A C 1
ATOM 578 O O . LEU A 1 74 ? -5.951 -5.447 -0.467 1.00 95.12 74 LEU A O 1
ATOM 582 N N . GLN A 1 75 ? -7.588 -6.770 0.339 1.00 93.81 75 GLN A N 1
ATOM 583 C CA . GLN A 1 75 ? -7.554 -7.740 -0.754 1.00 93.81 75 GLN A CA 1
ATOM 584 C C . GLN A 1 75 ? -7.800 -7.064 -2.109 1.00 93.81 75 GLN A C 1
ATOM 586 O O . GLN A 1 75 ? -7.126 -7.3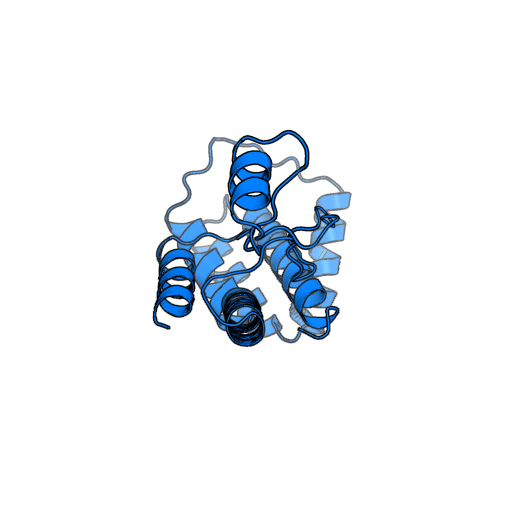77 -3.091 1.00 93.81 75 GLN A O 1
ATOM 591 N N . HIS A 1 76 ? -8.718 -6.093 -2.176 1.00 95.75 76 HIS A N 1
ATOM 592 C CA . HIS A 1 76 ? -9.005 -5.378 -3.416 1.00 95.75 76 HIS A CA 1
ATOM 593 C C . HIS A 1 76 ? -7.874 -4.425 -3.819 1.00 95.75 76 HIS A C 1
ATOM 595 O O . HIS A 1 76 ? -7.421 -4.458 -4.964 1.00 95.75 76 HIS A O 1
ATOM 601 N N . ILE A 1 77 ? -7.400 -3.570 -2.907 1.00 96.62 77 ILE A N 1
ATOM 602 C CA . ILE A 1 77 ? -6.408 -2.539 -3.247 1.00 96.62 77 ILE A CA 1
ATOM 603 C C . ILE A 1 77 ? -5.017 -3.133 -3.508 1.00 96.62 77 ILE A C 1
ATOM 605 O O . ILE A 1 77 ? -4.254 -2.556 -4.283 1.00 96.62 77 ILE A O 1
ATOM 609 N N . TYR A 1 78 ? -4.674 -4.282 -2.922 1.00 95.94 78 TYR A N 1
ATOM 610 C CA . TYR A 1 78 ? -3.380 -4.939 -3.146 1.00 95.94 78 TYR A CA 1
ATOM 611 C C . TYR A 1 78 ? -3.433 -6.106 -4.139 1.00 95.94 78 TYR A C 1
ATOM 613 O O . TYR A 1 78 ? -2.395 -6.686 -4.472 1.00 95.94 78 TYR A O 1
ATOM 621 N N . ALA A 1 79 ? -4.602 -6.400 -4.717 1.00 95.75 79 ALA A N 1
ATOM 622 C CA . ALA A 1 79 ? -4.687 -7.279 -5.875 1.00 95.75 79 ALA A CA 1
ATOM 623 C C . ALA A 1 79 ? -3.854 -6.705 -7.044 1.00 95.75 79 ALA A C 1
ATOM 625 O O . ALA A 1 79 ? -4.000 -5.519 -7.370 1.00 95.75 79 ALA A O 1
ATOM 626 N N . PRO A 1 80 ? -3.030 -7.524 -7.737 1.00 95.88 80 PRO A N 1
ATOM 627 C CA . PRO A 1 80 ? -2.106 -7.044 -8.769 1.00 95.88 80 PRO A CA 1
ATOM 628 C C . PRO A 1 80 ? -2.751 -6.123 -9.811 1.00 95.88 80 PRO A C 1
ATOM 630 O O . PRO A 1 80 ? -2.237 -5.047 -10.104 1.00 95.88 80 PRO A O 1
ATOM 633 N N . LYS A 1 81 ? -3.928 -6.488 -10.325 1.00 96.75 81 LYS A N 1
ATOM 634 C CA . LYS A 1 81 ? -4.648 -5.682 -11.317 1.00 96.75 81 LYS A CA 1
ATOM 635 C C . LYS A 1 81 ? -4.919 -4.255 -10.826 1.00 96.75 81 LYS A C 1
ATOM 637 O O . LYS A 1 81 ? -4.594 -3.296 -11.527 1.00 96.75 81 LYS A O 1
ATOM 642 N N . HIS A 1 82 ? -5.504 -4.126 -9.636 1.00 97.62 82 HIS A N 1
ATOM 643 C CA . HIS A 1 82 ? -5.908 -2.844 -9.061 1.00 97.62 82 HIS A CA 1
ATOM 644 C C . HIS A 1 82 ? -4.695 -2.025 -8.630 1.00 97.62 82 HIS A C 1
ATOM 646 O O . HIS A 1 82 ? -4.602 -0.845 -8.974 1.00 97.62 82 HIS A O 1
ATOM 652 N N . TYR A 1 83 ? -3.723 -2.669 -7.977 1.00 98.00 83 TYR A N 1
ATOM 653 C CA . TYR A 1 83 ? -2.488 -2.033 -7.536 1.00 98.00 83 TYR A CA 1
ATOM 654 C C . TYR A 1 83 ? -1.718 -1.392 -8.691 1.00 98.00 83 TYR A C 1
ATOM 656 O O . TYR A 1 83 ? -1.503 -0.181 -8.696 1.00 98.00 83 TYR A O 1
ATOM 664 N N . TYR A 1 84 ? -1.376 -2.166 -9.722 1.00 98.00 84 TYR A N 1
ATOM 665 C CA . TYR A 1 84 ? -0.584 -1.665 -10.847 1.00 98.00 84 TYR A CA 1
ATOM 666 C C . TYR A 1 84 ? -1.333 -0.614 -11.677 1.00 98.00 84 TYR A C 1
ATOM 668 O O . TYR A 1 84 ? -0.725 0.329 -12.188 1.00 98.00 84 TYR A O 1
ATOM 676 N N . GLN A 1 85 ? -2.663 -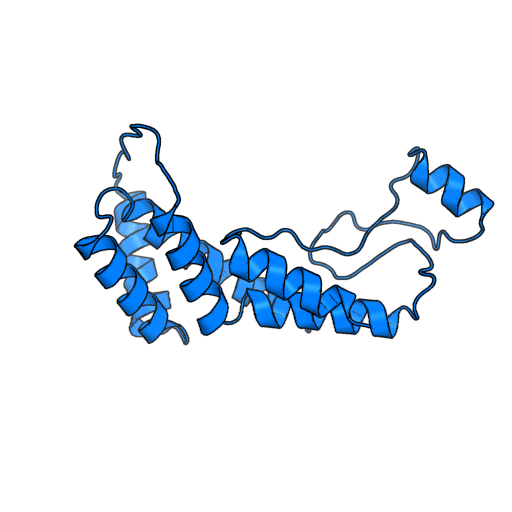0.720 -11.782 1.00 97.69 85 GLN A N 1
ATOM 677 C CA . G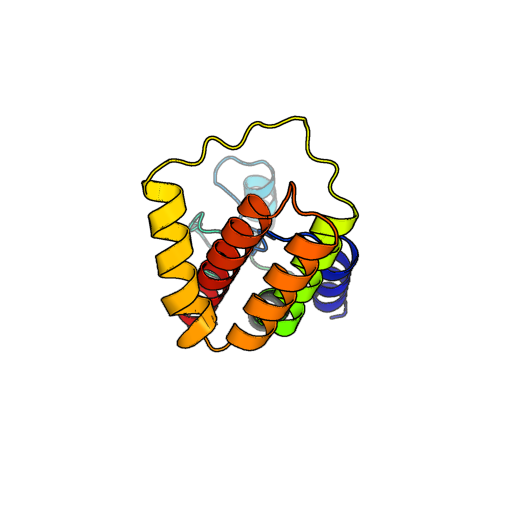LN A 1 85 ? -3.473 0.345 -12.374 1.00 97.69 85 GLN A CA 1
ATOM 678 C C . GLN A 1 85 ? -3.341 1.651 -11.582 1.00 97.69 85 GLN A C 1
ATOM 680 O O . GLN A 1 85 ? -3.217 2.715 -12.188 1.00 97.69 85 GLN A O 1
ATOM 685 N N . ARG A 1 86 ? -3.330 1.566 -10.249 1.00 97.44 86 ARG A N 1
ATOM 686 C CA . ARG A 1 86 ? -3.199 2.707 -9.340 1.00 97.44 86 ARG A CA 1
ATOM 687 C C . ARG A 1 86 ? -1.815 3.342 -9.395 1.00 97.44 86 ARG A C 1
ATOM 689 O O . ARG A 1 86 ? -1.729 4.562 -9.475 1.00 97.44 86 ARG A O 1
ATOM 696 N N . VAL A 1 87 ? -0.757 2.527 -9.456 1.00 98.06 87 VAL A N 1
ATOM 697 C CA . VAL A 1 87 ? 0.618 3.002 -9.697 1.00 98.06 87 VAL A CA 1
ATOM 698 C C . VAL A 1 87 ? 0.670 3.809 -10.990 1.00 98.06 87 VAL A C 1
ATOM 700 O O . VAL A 1 87 ? 1.206 4.910 -11.021 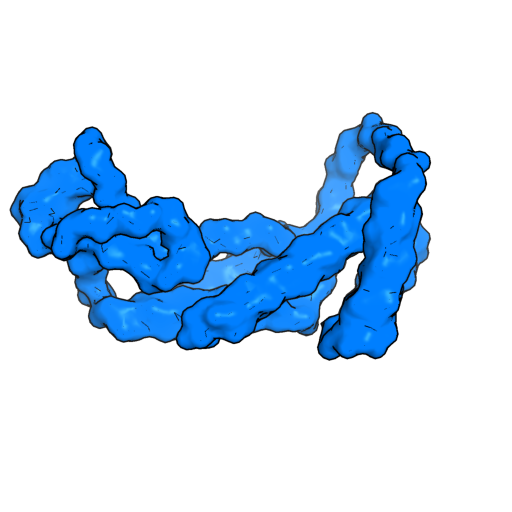1.00 98.06 87 VAL A O 1
ATOM 703 N N . ARG A 1 88 ? 0.047 3.314 -12.063 1.00 97.62 88 ARG A N 1
ATOM 704 C CA . ARG A 1 88 ? 0.009 4.044 -13.331 1.00 97.62 88 ARG A CA 1
ATOM 705 C C . ARG A 1 88 ? -0.768 5.360 -13.233 1.00 97.62 88 ARG A C 1
ATOM 707 O O . ARG A 1 88 ? -0.356 6.329 -13.858 1.00 97.62 88 ARG A O 1
ATOM 714 N N . THR A 1 89 ? -1.876 5.403 -12.489 1.00 97.25 89 THR A N 1
ATOM 715 C CA . THR A 1 89 ? -2.601 6.658 -12.214 1.00 97.25 89 THR A CA 1
ATOM 716 C C . THR A 1 89 ? -1.697 7.654 -11.492 1.00 97.25 89 THR A C 1
ATOM 718 O O . THR A 1 89 ? -1.561 8.782 -11.947 1.00 97.25 89 THR A O 1
ATOM 721 N N . PHE A 1 90 ? -1.008 7.214 -10.440 1.00 97.25 90 PHE A N 1
ATOM 722 C CA . PHE A 1 90 ? -0.060 8.042 -9.700 1.00 97.25 90 PHE A CA 1
ATOM 723 C C . PHE A 1 90 ? 1.047 8.611 -10.593 1.00 97.25 90 PHE A C 1
ATOM 725 O O . PHE A 1 90 ? 1.237 9.819 -10.639 1.00 97.25 90 PHE A O 1
ATOM 732 N N . LEU A 1 91 ? 1.736 7.765 -11.364 1.00 96.06 91 LEU A N 1
ATOM 733 C CA . LEU A 1 91 ? 2.872 8.183 -12.197 1.00 96.06 91 LEU A CA 1
ATOM 734 C C . LEU A 1 91 ? 2.495 9.155 -13.332 1.00 96.06 91 LEU A C 1
ATOM 736 O O . LEU A 1 91 ? 3.369 9.853 -13.852 1.00 96.06 91 LEU A O 1
ATOM 740 N N . ARG A 1 92 ? 1.217 9.196 -13.741 1.00 95.25 92 ARG A N 1
ATOM 741 C CA . ARG A 1 92 ? 0.715 10.183 -14.715 1.00 95.25 92 ARG A CA 1
ATOM 742 C C . ARG A 1 92 ? 0.660 11.583 -14.123 1.00 95.25 92 ARG A C 1
ATOM 744 O O . ARG A 1 92 ? 1.117 12.519 -14.767 1.00 95.25 92 ARG A O 1
ATOM 751 N N . GLU A 1 93 ? 0.130 11.694 -12.911 1.00 92.38 93 GLU A N 1
ATOM 752 C CA . GLU A 1 93 ? -0.120 12.977 -12.249 1.00 92.38 93 GLU A CA 1
ATOM 753 C C . GLU A 1 93 ? 1.088 13.461 -11.436 1.00 92.38 93 GLU A C 1
ATOM 755 O O . GLU A 1 93 ? 1.256 14.658 -11.203 1.00 92.38 93 GLU A O 1
ATOM 760 N N . TYR A 1 94 ? 1.952 12.538 -11.003 1.00 92.69 94 TYR A N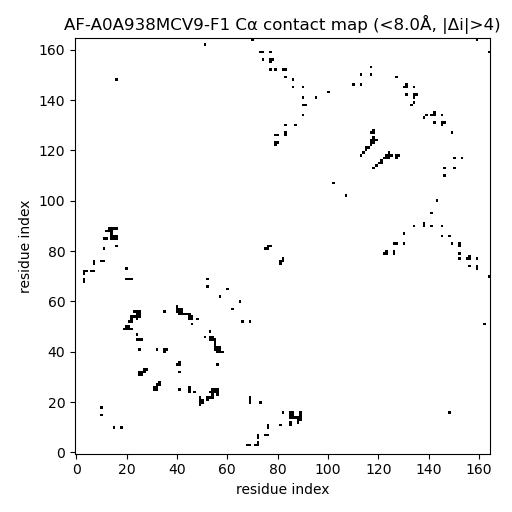 1
ATOM 761 C CA . TYR A 1 94 ? 3.082 12.849 -10.139 1.00 92.69 94 TYR A CA 1
ATOM 762 C C . TYR A 1 94 ? 4.111 13.723 -10.856 1.00 92.69 94 TYR A C 1
ATOM 764 O O . TYR A 1 94 ? 4.754 13.299 -11.821 1.00 92.69 94 TYR A O 1
ATOM 772 N N . LYS A 1 95 ? 4.290 14.945 -10.351 1.00 88.25 95 LYS A N 1
ATOM 773 C CA . LYS A 1 95 ? 5.347 15.870 -10.760 1.00 88.25 95 LYS A CA 1
ATOM 774 C C . LYS A 1 95 ? 6.524 15.682 -9.815 1.00 88.25 95 LYS A C 1
ATOM 776 O O . LYS A 1 95 ? 6.507 16.206 -8.703 1.00 88.25 95 LYS A O 1
ATOM 781 N N . ALA A 1 96 ? 7.514 14.904 -10.243 1.00 80.44 96 ALA A N 1
ATOM 782 C CA . ALA A 1 96 ? 8.718 14.743 -9.447 1.00 80.44 96 ALA A CA 1
ATOM 783 C C . ALA A 1 96 ? 9.429 16.099 -9.311 1.00 80.44 96 ALA A C 1
ATOM 785 O O . ALA A 1 96 ? 9.570 16.815 -10.310 1.00 80.44 96 ALA A O 1
ATOM 786 N N . PRO A 1 97 ? 9.902 16.464 -8.107 1.00 79.25 97 PRO A N 1
ATOM 787 C CA . PRO A 1 97 ? 10.961 17.458 -8.017 1.00 79.25 97 PRO A CA 1
ATOM 788 C C . PRO A 1 97 ? 12.166 16.949 -8.821 1.00 79.25 97 PRO A C 1
ATOM 790 O O . PRO A 1 97 ? 12.281 15.747 -9.062 1.00 79.25 97 PRO A O 1
ATOM 793 N N . LYS A 1 98 ? 13.076 17.841 -9.233 1.00 68.38 98 LYS A N 1
ATOM 794 C CA . LYS A 1 98 ? 14.347 17.441 -9.859 1.00 68.38 98 LYS A CA 1
ATOM 795 C C . LYS A 1 98 ? 15.194 16.664 -8.838 1.00 68.38 98 LYS A C 1
ATOM 797 O O . LYS A 1 98 ? 16.077 17.225 -8.202 1.00 68.38 98 LYS A O 1
ATOM 802 N N . MET A 1 99 ? 14.876 15.392 -8.634 1.00 59.38 99 MET A N 1
ATOM 803 C CA . MET A 1 99 ? 15.638 14.447 -7.834 1.00 59.38 99 MET A CA 1
ATOM 804 C C . MET A 1 99 ? 16.583 13.718 -8.771 1.00 59.38 99 MET A C 1
ATOM 806 O O . MET A 1 99 ? 16.153 13.046 -9.707 1.00 59.38 99 MET A O 1
ATOM 810 N N . GLN A 1 100 ? 17.876 13.847 -8.509 1.00 60.31 100 GLN A N 1
ATOM 811 C CA . GLN A 1 100 ? 18.857 12.954 -9.098 1.00 60.31 100 GLN A CA 1
ATOM 812 C C . GLN A 1 100 ? 18.778 11.637 -8.327 1.00 60.31 100 GLN A C 1
ATOM 814 O O . GLN A 1 100 ? 19.175 11.566 -7.166 1.00 60.31 100 GLN A O 1
ATOM 819 N N . PHE A 1 101 ? 18.216 10.601 -8.950 1.00 67.50 101 PHE A N 1
ATOM 820 C CA . PHE A 1 101 ? 18.356 9.246 -8.432 1.00 67.50 101 PHE A CA 1
ATOM 821 C C . PHE A 1 101 ? 19.813 8.829 -8.632 1.00 67.50 101 PHE A C 1
ATOM 823 O O . PHE A 1 101 ? 20.237 8.580 -9.760 1.00 67.50 101 PHE A O 1
ATOM 830 N N . ALA A 1 102 ? 20.586 8.781 -7.548 1.00 72.75 102 ALA A N 1
ATOM 831 C CA . ALA A 1 102 ? 21.886 8.132 -7.574 1.00 72.75 102 ALA A CA 1
ATOM 832 C C . ALA A 1 102 ? 21.642 6.625 -7.707 1.00 72.75 102 ALA A C 1
ATOM 834 O O . ALA A 1 102 ? 21.106 5.994 -6.799 1.00 72.75 102 ALA A O 1
ATOM 835 N N . VAL A 1 103 ? 21.961 6.066 -8.873 1.00 76.81 103 VAL A N 1
ATOM 836 C CA . VAL A 1 103 ? 21.906 4.620 -9.086 1.00 76.81 103 VAL A CA 1
ATOM 837 C C . VAL A 1 103 ? 23.192 4.033 -8.524 1.00 76.81 103 VAL A C 1
ATOM 839 O O . VAL A 1 103 ? 24.263 4.225 -9.095 1.00 76.81 103 VAL A O 1
ATOM 842 N N . ASP A 1 104 ? 23.081 3.338 -7.399 1.00 86.50 104 ASP A N 1
ATOM 843 C CA . ASP A 1 104 ? 24.167 2.565 -6.806 1.00 86.50 104 ASP A CA 1
ATOM 844 C C . ASP A 1 104 ? 24.044 1.067 -7.145 1.00 86.50 104 ASP A C 1
ATOM 846 O O . ASP A 1 104 ? 23.097 0.611 -7.801 1.00 86.50 104 ASP A O 1
ATOM 850 N N . GLY A 1 105 ? 25.040 0.282 -6.725 1.00 89.62 105 GLY A N 1
ATOM 851 C CA . GLY A 1 105 ? 25.056 -1.166 -6.949 1.00 89.62 105 GLY A CA 1
ATOM 852 C C . GLY A 1 105 ? 23.865 -1.883 -6.304 1.00 89.62 105 GLY A C 1
ATOM 853 O O . GLY A 1 105 ? 23.337 -2.835 -6.886 1.00 89.62 105 GLY A O 1
ATOM 854 N N . ASP A 1 106 ? 23.388 -1.391 -5.160 1.00 89.06 106 ASP A N 1
ATOM 855 C CA . ASP A 1 106 ? 22.235 -1.950 -4.453 1.00 89.06 106 ASP A CA 1
ATOM 856 C C . ASP A 1 106 ? 20.934 -1.725 -5.229 1.00 89.06 106 ASP A C 1
ATOM 858 O O . ASP A 1 106 ? 20.122 -2.647 -5.346 1.00 89.06 106 ASP A O 1
ATOM 862 N N . CYS A 1 107 ? 20.755 -0.555 -5.848 1.00 87.56 107 CYS A N 1
ATOM 863 C CA . CYS A 1 107 ? 19.634 -0.270 -6.744 1.00 87.56 107 CYS A CA 1
ATOM 864 C C . CYS A 1 107 ? 19.622 -1.206 -7.958 1.00 87.56 107 CYS A C 1
ATOM 866 O O . CYS A 1 107 ? 18.569 -1.743 -8.318 1.00 87.56 107 CYS A O 1
ATOM 868 N N . ILE A 1 108 ? 20.784 -1.445 -8.575 1.00 91.62 108 ILE A N 1
ATOM 869 C CA . ILE A 1 108 ? 20.905 -2.372 -9.712 1.00 91.62 108 ILE A CA 1
ATOM 870 C C . ILE A 1 108 ? 20.573 -3.799 -9.263 1.00 91.62 108 ILE A C 1
ATOM 872 O O . ILE A 1 108 ? 19.781 -4.489 -9.909 1.00 91.62 108 ILE A O 1
ATOM 876 N N . MET A 1 109 ? 21.118 -4.234 -8.126 1.00 94.25 109 MET A N 1
ATOM 877 C CA . MET A 1 109 ? 20.845 -5.556 -7.566 1.00 94.25 109 MET A CA 1
ATOM 878 C C . MET A 1 109 ? 19.360 -5.728 -7.215 1.00 94.25 109 MET A C 1
ATOM 880 O O . MET A 1 109 ? 18.760 -6.760 -7.526 1.00 94.25 109 MET A O 1
ATOM 884 N N . ALA A 1 110 ? 18.734 -4.715 -6.612 1.00 93.19 110 ALA A N 1
ATOM 885 C CA . ALA A 1 110 ? 17.307 -4.706 -6.308 1.00 93.19 110 ALA A CA 1
ATOM 886 C C . ALA A 1 110 ? 16.462 -4.801 -7.584 1.00 93.19 110 ALA A C 1
ATOM 888 O O . ALA A 1 110 ? 15.496 -5.569 -7.628 1.00 93.19 110 ALA A O 1
ATOM 889 N N . PHE A 1 111 ? 16.851 -4.095 -8.649 1.00 94.94 111 PHE A N 1
ATOM 890 C CA . PHE A 1 111 ? 16.181 -4.182 -9.941 1.00 94.94 111 PHE A CA 1
ATOM 891 C C . PHE A 1 111 ? 16.283 -5.586 -10.549 1.00 94.94 111 PHE A C 1
ATOM 893 O O . PHE A 1 111 ? 15.252 -6.171 -10.887 1.00 94.94 111 PHE A O 1
ATOM 900 N N . LEU A 1 112 ? 17.481 -6.174 -10.605 1.00 95.88 112 LEU A N 1
ATOM 901 C CA . LEU A 1 112 ? 17.688 -7.541 -11.101 1.00 95.88 112 LEU A CA 1
ATOM 902 C C . LEU A 1 112 ? 16.876 -8.570 -10.303 1.00 95.88 112 LEU A C 1
ATOM 904 O O . LEU A 1 112 ? 16.187 -9.417 -10.877 1.00 95.88 112 LEU A O 1
ATOM 908 N N . ARG A 1 113 ? 16.878 -8.455 -8.969 1.00 95.12 113 ARG A N 1
ATOM 909 C CA . ARG A 1 113 ? 16.042 -9.294 -8.098 1.00 95.12 113 ARG A CA 1
ATOM 910 C C . ARG A 1 113 ? 14.557 -9.096 -8.381 1.00 95.12 113 ARG A C 1
ATOM 912 O O . ARG A 1 113 ? 13.817 -10.080 -8.366 1.00 95.12 113 ARG A O 1
ATOM 919 N N . SER A 1 114 ? 14.123 -7.866 -8.659 1.00 96.00 114 SER A N 1
ATOM 920 C CA . SER A 1 114 ? 12.730 -7.572 -9.000 1.00 96.00 114 SER A CA 1
ATOM 921 C C . SER A 1 114 ? 12.318 -8.191 -10.340 1.00 96.00 114 SER A C 1
ATOM 923 O O . SER A 1 114 ? 11.220 -8.736 -10.429 1.00 96.00 114 SER A O 1
ATOM 925 N N . ILE A 1 115 ? 13.205 -8.221 -11.342 1.00 96.50 115 ILE A N 1
ATOM 926 C CA . ILE A 1 115 ? 12.952 -8.914 -12.615 1.00 96.50 115 ILE A CA 1
ATOM 927 C C . ILE A 1 115 ? 12.702 -10.400 -12.359 1.00 96.50 115 ILE A C 1
ATOM 929 O O . ILE A 1 115 ? 11.711 -1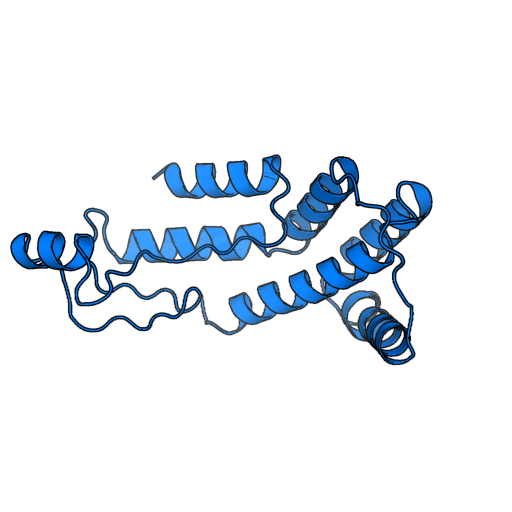0.947 -12.843 1.00 96.50 115 ILE A O 1
ATOM 933 N N . LEU A 1 116 ? 13.553 -11.048 -11.561 1.00 95.62 116 LEU A N 1
ATOM 934 C CA . LEU A 1 116 ? 13.398 -12.467 -11.253 1.00 95.62 116 LEU A CA 1
ATOM 935 C C . LEU A 1 116 ? 12.100 -12.742 -10.473 1.00 95.62 116 LEU A C 1
ATOM 937 O O . LEU A 1 116 ? 11.269 -13.546 -10.900 1.00 95.62 116 LEU A O 1
ATOM 941 N N . HIS A 1 117 ? 11.894 -12.052 -9.350 1.00 94.88 117 HIS A N 1
ATOM 942 C CA . HIS A 1 117 ? 10.799 -12.357 -8.424 1.00 94.88 117 HIS A CA 1
ATOM 943 C C . HIS A 1 117 ? 9.434 -11.858 -8.904 1.00 94.88 117 HIS A C 1
ATOM 945 O O . HIS A 1 117 ? 8.440 -12.552 -8.712 1.00 94.88 117 HIS A O 1
ATOM 951 N N . LEU A 1 118 ? 9.356 -10.668 -9.508 1.00 95.31 118 LEU A N 1
ATOM 952 C CA . LEU A 1 118 ? 8.091 -10.072 -9.949 1.00 95.31 118 LEU A CA 1
ATOM 953 C C . LEU A 1 118 ? 7.859 -10.305 -11.444 1.00 95.31 118 LEU A C 1
ATOM 955 O O . LEU A 1 118 ? 6.726 -10.559 -11.844 1.00 95.31 118 LEU A O 1
ATOM 959 N N . GLY A 1 119 ? 8.912 -10.224 -12.260 1.00 93.81 119 GLY A N 1
ATOM 960 C CA . GLY A 1 119 ? 8.826 -10.301 -13.720 1.00 93.81 119 GLY A CA 1
ATOM 961 C C . GLY A 1 119 ? 8.802 -11.718 -14.299 1.00 93.81 119 GLY A C 1
ATOM 962 O O . GLY A 1 119 ? 8.211 -11.908 -15.363 1.00 93.81 119 GLY A O 1
ATOM 963 N N . ILE A 1 120 ? 9.402 -12.704 -13.624 1.00 94.00 120 ILE A N 1
ATOM 964 C CA . ILE A 1 120 ? 9.460 -14.098 -14.099 1.00 94.00 120 ILE A CA 1
ATOM 965 C C . ILE A 1 120 ? 8.598 -15.003 -13.215 1.00 94.00 120 ILE A C 1
ATOM 967 O O . ILE A 1 120 ? 7.643 -15.608 -13.702 1.00 94.00 120 ILE A O 1
ATOM 971 N N . LEU A 1 121 ? 8.900 -15.062 -11.915 1.00 92.38 121 LEU A N 1
ATOM 972 C CA . LEU A 1 121 ? 8.250 -15.978 -10.967 1.00 92.38 121 LEU A CA 1
ATOM 973 C C . LEU A 1 121 ? 6.914 -15.442 -10.421 1.00 92.38 121 LEU A C 1
ATOM 975 O O . LEU A 1 121 ? 6.062 -16.206 -9.967 1.00 92.38 121 LEU A O 1
ATOM 979 N N . GLY A 1 122 ? 6.725 -14.123 -10.442 1.00 90.75 122 GLY A N 1
ATOM 980 C CA . GLY A 1 122 ? 5.614 -13.450 -9.778 1.00 90.75 122 GLY A CA 1
ATOM 981 C C . GLY A 1 122 ? 4.276 -13.624 -10.494 1.00 90.75 122 GLY A C 1
ATOM 982 O O . GLY A 1 122 ? 4.173 -13.522 -11.719 1.00 90.75 122 GLY A O 1
ATOM 983 N N . LYS A 1 123 ? 3.194 -13.781 -9.722 1.00 90.12 123 LYS A N 1
ATOM 984 C CA . LYS A 1 123 ? 1.820 -13.817 -10.261 1.00 90.12 123 LYS A CA 1
ATOM 985 C C . LYS A 1 123 ? 1.404 -12.500 -10.933 1.00 90.12 123 LYS A C 1
ATOM 987 O O . LYS A 1 123 ? 0.486 -12.461 -11.745 1.00 90.12 123 LYS A O 1
ATOM 992 N N . GLU A 1 124 ? 2.099 -11.417 -10.608 1.00 93.06 124 GLU A N 1
ATOM 993 C CA . GLU A 1 124 ? 1.936 -10.073 -11.151 1.00 93.06 124 GLU A CA 1
ATOM 994 C C . GLU A 1 124 ? 2.755 -9.792 -12.422 1.00 93.06 124 GLU A C 1
ATOM 996 O O . GLU A 1 124 ? 2.651 -8.685 -12.946 1.00 93.06 124 GLU A O 1
ATOM 1001 N N . ARG A 1 125 ? 3.522 -10.754 -12.955 1.00 95.88 125 ARG A N 1
ATOM 1002 C CA . ARG A 1 125 ? 4.460 -10.571 -14.085 1.00 95.88 125 ARG A CA 1
ATOM 1003 C C . ARG A 1 125 ? 3.924 -9.761 -15.264 1.00 95.88 125 ARG A C 1
ATOM 1005 O O . ARG A 1 125 ? 4.580 -8.835 -15.731 1.00 95.88 125 ARG A O 1
ATOM 1012 N N . PHE A 1 126 ? 2.700 -10.038 -15.712 1.00 96.81 126 PHE A N 1
ATOM 1013 C CA . PHE A 1 126 ? 2.090 -9.294 -16.819 1.00 96.81 126 PHE A CA 1
ATOM 1014 C C . PHE A 1 126 ? 1.827 -7.827 -16.459 1.00 96.81 126 PHE A C 1
ATOM 1016 O O . PHE A 1 126 ? 2.009 -6.936 -17.287 1.00 96.81 126 PHE A O 1
ATOM 1023 N N . HIS A 1 127 ? 1.413 -7.560 -15.220 1.00 97.62 127 HIS A N 1
ATOM 1024 C CA . HIS A 1 127 ? 1.210 -6.202 -14.723 1.00 97.62 127 HIS A CA 1
ATOM 1025 C C . HIS A 1 127 ? 2.538 -5.475 -14.499 1.00 97.62 127 HIS A C 1
ATOM 1027 O O . HIS A 1 127 ? 2.633 -4.295 -14.833 1.00 97.62 127 HIS A O 1
ATOM 1033 N N . TYR A 1 128 ? 3.554 -6.191 -14.013 1.00 97.88 128 TYR A N 1
ATOM 1034 C CA . TYR A 1 128 ? 4.914 -5.696 -13.827 1.00 97.88 128 TYR A CA 1
ATOM 1035 C C . TYR A 1 128 ? 5.521 -5.206 -15.142 1.00 97.88 128 TYR A C 1
ATOM 1037 O O . TYR A 1 128 ? 5.822 -4.020 -15.273 1.00 97.88 128 TYR A O 1
ATOM 1045 N N . TRP A 1 129 ? 5.587 -6.066 -16.161 1.00 98.06 129 TRP A N 1
ATOM 1046 C CA . TRP A 1 129 ? 6.141 -5.685 -17.463 1.00 98.06 129 TRP A CA 1
ATOM 1047 C C . TRP A 1 129 ? 5.334 -4.585 -18.150 1.00 98.06 129 TRP A C 1
ATOM 1049 O O . TRP A 1 129 ? 5.907 -3.652 -18.711 1.00 98.06 129 TRP A O 1
ATOM 1059 N N . LYS A 1 130 ? 3.999 -4.632 -18.048 1.00 97.88 130 LYS A N 1
ATOM 1060 C CA . LYS A 1 130 ? 3.131 -3.573 -18.578 1.00 97.88 130 LYS A CA 1
ATOM 1061 C C . LYS A 1 130 ? 3.403 -2.221 -17.921 1.00 97.88 130 LYS A C 1
ATOM 1063 O O . LYS A 1 130 ? 3.337 -1.203 -18.607 1.00 97.88 130 LYS A O 1
ATOM 1068 N N . LEU A 1 131 ? 3.668 -2.197 -16.615 1.00 98.06 131 LEU A N 1
ATOM 1069 C CA . LEU A 1 131 ? 4.027 -0.976 -15.903 1.00 98.06 131 LEU A CA 1
ATOM 1070 C C . LEU A 1 131 ? 5.400 -0.475 -16.344 1.00 98.06 131 LEU A C 1
ATOM 1072 O O . LEU A 1 131 ? 5.495 0.688 -16.718 1.00 98.06 131 LEU A O 1
ATOM 1076 N N . LEU A 1 132 ? 6.423 -1.333 -16.355 1.00 97.88 132 LEU A N 1
ATOM 1077 C CA . LEU A 1 132 ? 7.780 -0.927 -16.727 1.00 97.88 132 LEU A CA 1
ATOM 1078 C C . LEU A 1 132 ? 7.852 -0.385 -18.154 1.00 97.88 132 LEU A C 1
ATOM 1080 O O . LEU A 1 132 ? 8.375 0.707 -18.360 1.00 97.88 132 LEU A O 1
ATOM 1084 N N . LEU A 1 133 ? 7.258 -1.090 -19.120 1.00 98.12 133 LEU A N 1
ATOM 1085 C CA . LEU A 1 133 ? 7.219 -0.637 -20.509 1.00 98.12 133 LEU A CA 1
ATOM 1086 C C . LEU A 1 133 ? 6.471 0.696 -20.638 1.00 98.12 133 LEU A C 1
ATOM 1088 O O . LEU A 1 133 ? 6.924 1.610 -21.322 1.00 98.12 133 LEU A O 1
ATOM 1092 N N . TRP A 1 134 ? 5.330 0.832 -19.958 1.00 98.38 134 TRP A N 1
ATOM 1093 C CA . TRP A 1 134 ? 4.564 2.075 -19.986 1.00 98.38 134 TRP A CA 1
ATOM 1094 C C . TRP A 1 134 ? 5.340 3.246 -19.368 1.00 98.38 134 TRP A C 1
ATOM 1096 O O . TRP A 1 134 ? 5.329 4.340 -19.935 1.00 98.38 134 TRP A O 1
ATOM 1106 N N . THR A 1 135 ? 6.019 3.026 -18.239 1.00 97.38 135 THR A N 1
ATOM 1107 C CA . THR A 1 135 ? 6.820 4.054 -17.567 1.00 97.38 135 THR A CA 1
ATOM 1108 C C . THR A 1 135 ? 8.018 4.443 -18.421 1.00 97.38 135 THR A C 1
ATOM 1110 O O . THR A 1 135 ? 8.224 5.631 -18.632 1.00 97.38 135 THR A O 1
ATOM 1113 N N . GLN A 1 136 ? 8.740 3.481 -19.001 1.00 97.00 136 GLN A N 1
ATOM 1114 C CA . GLN A 1 136 ? 9.882 3.761 -19.873 1.00 97.00 136 GLN A CA 1
ATOM 1115 C C . GLN A 1 136 ? 9.491 4.620 -21.086 1.00 97.00 136 GLN A C 1
ATOM 1117 O O . GLN A 1 136 ? 10.214 5.542 -21.448 1.00 97.00 136 GLN A O 1
ATOM 1122 N N . LEU A 1 137 ? 8.329 4.352 -21.694 1.00 97.44 137 LEU A N 1
ATOM 1123 C CA . LEU A 1 137 ? 7.877 5.066 -22.892 1.00 97.44 137 LEU A CA 1
ATOM 1124 C C . LEU A 1 137 ? 7.241 6.434 -22.603 1.00 97.44 137 LEU A C 1
ATOM 1126 O O . LEU A 1 137 ? 7.239 7.292 -23.480 1.00 97.44 137 LEU A O 1
ATOM 1130 N N . ARG A 1 138 ? 6.636 6.641 -21.423 1.00 95.56 138 ARG A N 1
ATOM 1131 C CA . ARG A 1 138 ? 5.860 7.867 -21.133 1.00 95.56 138 ARG A CA 1
ATOM 1132 C C . ARG A 1 138 ? 6.427 8.748 -20.027 1.00 95.56 138 ARG A C 1
ATOM 1134 O O . ARG A 1 138 ? 6.110 9.933 -19.989 1.00 95.56 138 ARG A O 1
ATOM 1141 N N . ARG A 1 139 ? 7.168 8.169 -19.084 1.00 93.88 139 ARG A N 1
ATOM 1142 C CA . ARG A 1 139 ? 7.693 8.819 -17.872 1.00 93.88 139 ARG A CA 1
ATOM 1143 C C . ARG A 1 139 ? 9.063 8.216 -17.493 1.00 93.88 139 ARG A C 1
ATOM 1145 O O . ARG A 1 139 ? 9.192 7.720 -16.373 1.00 93.88 139 ARG A O 1
ATOM 1152 N N . PRO A 1 140 ? 10.073 8.217 -18.388 1.00 92.62 140 PRO A N 1
ATOM 1153 C CA . PRO A 1 140 ? 11.353 7.534 -18.148 1.00 92.62 140 PRO A CA 1
ATOM 1154 C C . PRO A 1 140 ? 12.069 8.025 -16.882 1.00 92.62 140 PRO A C 1
ATOM 1156 O O . PRO A 1 140 ? 12.657 7.227 -16.160 1.00 92.62 140 PRO A O 1
ATOM 1159 N N . GLU A 1 141 ? 11.932 9.309 -16.541 1.00 90.88 141 GLU A N 1
ATOM 1160 C CA . GLU A 1 141 ? 12.473 9.894 -15.303 1.00 90.88 141 GLU A CA 1
ATOM 1161 C C . GLU A 1 141 ? 11.911 9.246 -14.023 1.00 90.88 141 GLU A C 1
ATOM 1163 O O . GLU A 1 141 ? 12.558 9.255 -12.980 1.00 90.88 141 GLU A O 1
ATOM 1168 N N . LEU A 1 142 ? 10.713 8.655 -14.090 1.00 93.56 142 LEU A N 1
ATOM 1169 C CA . LEU A 1 142 ? 10.061 7.973 -12.969 1.00 93.56 142 LEU A CA 1
ATOM 1170 C C . LEU A 1 142 ? 10.287 6.456 -12.986 1.00 93.56 142 LEU A C 1
ATOM 1172 O O . LEU A 1 142 ? 9.646 5.738 -12.216 1.00 93.56 142 LEU A O 1
ATOM 1176 N N . PHE A 1 143 ? 11.162 5.943 -13.855 1.00 93.75 143 PHE A N 1
ATOM 1177 C CA . PHE A 1 143 ? 11.426 4.509 -13.950 1.00 93.75 143 PHE A CA 1
ATOM 1178 C C . PHE A 1 143 ? 11.933 3.903 -12.630 1.00 93.75 143 PHE A C 1
ATOM 1180 O O . PHE A 1 143 ? 11.330 2.918 -12.190 1.00 93.75 143 PHE A O 1
ATOM 1187 N N . PRO A 1 144 ? 12.928 4.494 -11.929 1.00 93.12 144 PRO A N 1
ATOM 1188 C CA . PRO A 1 144 ? 13.364 3.974 -10.631 1.00 93.12 144 PRO A CA 1
ATOM 1189 C C . PRO A 1 144 ? 12.212 3.924 -9.621 1.00 93.12 144 PRO A C 1
ATOM 1191 O O . PRO A 1 144 ? 12.000 2.915 -8.952 1.00 93.12 144 PRO A O 1
ATOM 1194 N N . LEU A 1 145 ? 11.388 4.976 -9.585 1.00 93.81 145 LEU A N 1
ATOM 1195 C CA . LEU A 1 145 ? 10.220 5.038 -8.710 1.00 93.81 145 LEU A CA 1
ATOM 1196 C C . LEU A 1 145 ? 9.185 3.957 -9.051 1.00 93.81 145 LEU A C 1
ATOM 1198 O O . LEU A 1 145 ? 8.619 3.346 -8.149 1.00 93.81 145 LEU A O 1
ATOM 1202 N N . ALA A 1 146 ? 8.945 3.673 -10.332 1.00 96.38 146 ALA A N 1
ATOM 1203 C CA . ALA A 1 146 ? 8.026 2.613 -10.742 1.00 96.38 146 ALA A CA 1
ATOM 1204 C C . ALA A 1 146 ? 8.497 1.222 -10.294 1.00 96.38 146 ALA A C 1
ATOM 1206 O O . ALA A 1 146 ? 7.668 0.422 -9.855 1.00 96.38 146 ALA A O 1
ATOM 1207 N N . VAL A 1 147 ? 9.805 0.947 -10.358 1.00 96.44 147 VAL A N 1
ATOM 1208 C CA . VAL A 1 147 ? 10.400 -0.293 -9.833 1.00 96.44 147 VAL A CA 1
ATOM 1209 C C . VAL A 1 147 ? 10.204 -0.374 -8.318 1.00 96.44 147 VAL A C 1
ATOM 1211 O O . VAL A 1 147 ? 9.684 -1.378 -7.830 1.00 96.44 147 VAL A O 1
ATOM 1214 N N . THR A 1 148 ? 10.525 0.692 -7.579 1.00 95.38 148 THR A N 1
ATOM 1215 C CA . THR A 1 148 ? 10.325 0.755 -6.120 1.00 95.38 148 THR A CA 1
ATOM 1216 C C . THR A 1 148 ? 8.870 0.495 -5.737 1.00 95.38 148 THR A C 1
ATOM 1218 O O . THR A 1 148 ? 8.591 -0.339 -4.877 1.00 95.38 148 THR A O 1
ATOM 1221 N N . LEU A 1 149 ? 7.921 1.146 -6.414 1.00 97.06 149 LEU A N 1
ATOM 1222 C CA . LEU A 1 149 ? 6.496 0.941 -6.160 1.00 97.06 149 LEU A CA 1
ATOM 1223 C C . LEU A 1 149 ? 6.048 -0.481 -6.528 1.00 97.06 149 LEU A C 1
ATOM 1225 O O . LEU A 1 149 ? 5.231 -1.059 -5.820 1.00 97.06 149 LEU A O 1
ATOM 1229 N N . ALA A 1 150 ? 6.600 -1.102 -7.572 1.00 97.50 150 ALA A N 1
ATOM 1230 C CA . ALA A 1 150 ? 6.309 -2.504 -7.869 1.00 97.50 150 ALA A CA 1
ATOM 1231 C C . ALA A 1 150 ? 6.785 -3.445 -6.743 1.00 97.50 150 ALA A C 1
ATOM 1233 O O . ALA A 1 150 ? 6.035 -4.335 -6.333 1.00 97.50 150 ALA A O 1
ATOM 1234 N N . ILE A 1 151 ? 7.986 -3.211 -6.200 1.00 96.31 151 ILE A N 1
ATOM 1235 C CA . ILE A 1 151 ? 8.535 -3.961 -5.058 1.00 96.31 151 ILE A CA 1
ATOM 1236 C C . ILE A 1 151 ? 7.661 -3.761 -3.811 1.00 96.31 151 ILE A C 1
ATOM 1238 O O . ILE A 1 151 ? 7.291 -4.735 -3.154 1.00 96.31 151 ILE A O 1
ATOM 1242 N N . TYR A 1 152 ? 7.256 -2.523 -3.512 1.00 96.06 152 TYR A N 1
ATOM 1243 C CA . TYR A 1 152 ? 6.345 -2.233 -2.399 1.00 96.06 152 TYR A CA 1
ATOM 1244 C C . TYR A 1 152 ? 4.997 -2.935 -2.571 1.00 96.06 152 TYR A C 1
ATOM 1246 O O . TYR A 1 152 ? 4.493 -3.540 -1.629 1.00 96.06 152 TYR A O 1
ATOM 1254 N N . GLY A 1 153 ? 4.437 -2.933 -3.781 1.00 95.50 153 GLY A N 1
ATOM 1255 C CA . GLY A 1 153 ? 3.207 -3.658 -4.095 1.00 95.50 153 GLY A CA 1
ATOM 1256 C C . GLY A 1 153 ? 3.308 -5.157 -3.848 1.00 95.50 153 GLY A C 1
ATOM 1257 O O . GLY A 1 153 ? 2.382 -5.754 -3.296 1.00 95.50 153 GLY A O 1
ATOM 1258 N N . HIS A 1 154 ? 4.441 -5.765 -4.214 1.00 94.81 154 HIS A N 1
ATOM 1259 C CA . HIS A 1 154 ? 4.715 -7.164 -3.899 1.00 94.81 154 HIS A CA 1
ATOM 1260 C C . HIS A 1 154 ? 4.713 -7.404 -2.386 1.00 94.81 154 HIS A C 1
ATOM 1262 O O . HIS A 1 154 ? 4.066 -8.344 -1.920 1.00 94.81 154 HIS A O 1
ATOM 1268 N N . HIS A 1 155 ? 5.386 -6.537 -1.625 1.00 94.00 155 HIS A N 1
ATOM 1269 C CA . HIS A 1 155 ? 5.439 -6.629 -0.170 1.00 94.00 155 HIS A CA 1
ATOM 1270 C C . HIS A 1 155 ? 4.051 -6.487 0.469 1.00 94.00 155 HIS A C 1
ATOM 1272 O O . HIS A 1 155 ? 3.646 -7.368 1.220 1.00 94.00 155 HIS A O 1
ATOM 1278 N N . PHE A 1 156 ? 3.282 -5.447 0.128 1.00 93.75 156 PHE A N 1
ATOM 1279 C CA . PHE A 1 156 ? 1.939 -5.244 0.688 1.00 93.75 156 PHE A CA 1
ATOM 1280 C C . PHE A 1 156 ? 1.019 -6.425 0.416 1.00 93.75 156 PHE A C 1
ATOM 1282 O O . PHE A 1 156 ? 0.353 -6.917 1.321 1.00 93.75 156 PHE A O 1
ATOM 1289 N N . ARG A 1 157 ? 1.050 -6.952 -0.808 1.00 92.69 157 ARG A N 1
ATOM 1290 C CA . ARG A 1 157 ? 0.310 -8.162 -1.150 1.00 92.69 157 ARG A CA 1
ATOM 1291 C C . ARG A 1 157 ? 0.725 -9.354 -0.290 1.00 92.69 157 ARG A C 1
ATOM 1293 O O . ARG A 1 157 ? -0.140 -10.093 0.162 1.00 92.69 157 ARG A O 1
ATOM 1300 N N . LYS A 1 158 ? 2.028 -9.561 -0.086 1.00 92.12 158 LYS A N 1
ATOM 1301 C CA . LYS A 1 158 ? 2.541 -10.661 0.739 1.00 92.12 158 LYS A CA 1
ATOM 1302 C C . LYS A 1 158 ? 2.158 -10.515 2.207 1.00 92.12 158 LYS A C 1
ATOM 1304 O O . LYS A 1 158 ? 1.861 -11.525 2.831 1.00 92.12 158 LYS A O 1
ATOM 1309 N N . VAL A 1 159 ? 2.132 -9.294 2.737 1.00 90.00 159 VAL A N 1
ATOM 1310 C CA . VAL A 1 159 ? 1.627 -9.015 4.088 1.00 90.00 159 VAL A CA 1
ATOM 1311 C C . VAL A 1 159 ? 0.144 -9.373 4.179 1.00 90.00 159 VAL A C 1
ATOM 1313 O O . VAL A 1 159 ? -0.218 -10.161 5.044 1.00 90.00 159 VAL A O 1
ATOM 1316 N N . CYS A 1 160 ? -0.685 -8.912 3.235 1.00 88.56 160 CYS A N 1
ATOM 1317 C CA . CYS A 1 160 ? -2.108 -9.263 3.209 1.00 88.56 160 CYS A CA 1
ATOM 1318 C C . CYS A 1 160 ? -2.350 -10.776 3.076 1.00 88.56 160 CYS A C 1
ATOM 1320 O O . CYS A 1 160 ? -3.252 -11.295 3.713 1.00 88.56 160 CYS A O 1
ATOM 1322 N N . GLU A 1 161 ? -1.542 -11.488 2.280 1.00 87.62 161 GLU A N 1
ATOM 1323 C CA . GLU A 1 161 ? -1.622 -12.953 2.135 1.00 87.62 161 GLU A CA 1
ATOM 1324 C C . GLU A 1 161 ? -1.217 -13.710 3.411 1.00 87.62 161 GLU A C 1
ATOM 1326 O O . GLU A 1 161 ? -1.709 -14.807 3.633 1.00 87.62 161 GLU A O 1
ATOM 1331 N N . ARG A 1 162 ? -0.289 -13.173 4.215 1.00 83.44 162 ARG A N 1
ATOM 1332 C CA . ARG A 1 162 ? 0.235 -13.839 5.424 1.00 83.44 162 ARG A CA 1
ATOM 1333 C C . ARG A 1 162 ? -0.646 -13.673 6.651 1.00 83.44 162 ARG A C 1
ATOM 1335 O O . ARG A 1 162 ? -0.500 -14.440 7.591 1.00 83.44 162 ARG A O 1
ATOM 1342 N N . GLN A 1 163 ? -1.478 -12.642 6.680 1.00 68.81 163 GLN A N 1
ATOM 1343 C CA . GLN A 1 163 ? -2.292 -12.327 7.850 1.00 68.81 163 GL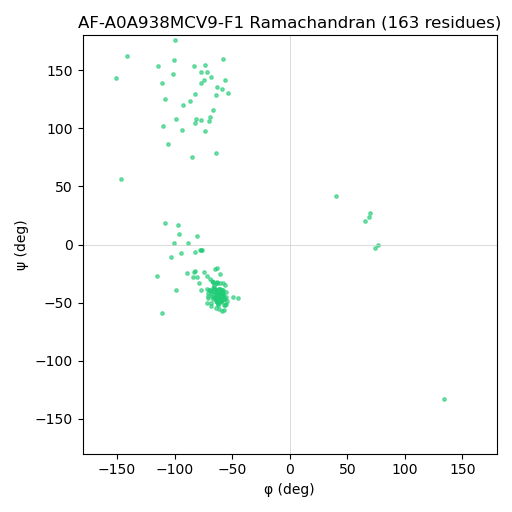N A CA 1
ATOM 1344 C C . GLN A 1 163 ? -3.562 -13.184 7.956 1.00 68.81 163 GLN A C 1
ATOM 1346 O O . GLN A 1 163 ? -4.377 -12.895 8.824 1.00 68.81 163 GLN A O 1
ATOM 1351 N N . ASP A 1 164 ? -3.735 -14.208 7.102 1.00 54.25 164 ASP A N 1
ATOM 1352 C CA . ASP A 1 164 ? -4.967 -15.013 6.988 1.00 54.25 164 ASP A CA 1
ATOM 1353 C C . ASP A 1 164 ? -6.235 -14.139 7.097 1.00 54.25 164 ASP A C 1
ATOM 1355 O O . ASP A 1 164 ? -7.211 -14.459 7.781 1.00 54.25 164 ASP A O 1
ATOM 1359 N N . LEU A 1 165 ? -6.169 -12.979 6.429 1.00 49.25 165 LEU A N 1
ATOM 1360 C CA . LEU A 1 165 ? -7.245 -12.010 6.253 1.00 49.25 165 LEU A CA 1
ATOM 1361 C C . LEU A 1 165 ? -8.079 -12.358 5.018 1.00 49.25 165 LEU A C 1
ATOM 1363 O O . LEU A 1 165 ? -7.501 -12.492 3.913 1.00 49.25 165 LEU A O 1
#

Mean predicted aligned error: 4.76 Å

Solvent-accessible surface area (backbone atoms only — not comparable to full-atom values): 9560 Å² total; per-residue (Å²): 132,67,62,47,56,52,50,47,52,48,41,52,74,70,15,53,71,84,71,90,73,54,56,72,61,56,57,86,94,34,74,65,28,61,48,33,51,74,69,72,30,54,77,62,78,62,86,86,58,53,79,75,74,54,58,19,52,65,62,95,57,60,65,65,62,53,46,56,39,50,39,51,39,53,59,49,57,42,31,56,74,51,33,50,54,15,43,53,48,30,64,71,74,57,76,76,72,98,69,82,78,81,83,47,73,65,56,52,50,51,49,54,50,42,43,48,53,38,48,65,73,25,96,41,17,71,52,45,50,54,48,52,56,51,29,54,76,76,38,52,92,47,36,69,58,51,53,52,50,51,53,49,47,54,49,54,32,50,52,52,65,69,64,81,96

pLDDT: mean 91.88, std 8.44, range [49.25, 98.38]

Sequence (165 aa):
PSIFQRQIDFIQKSGIVTAMVGLLQAPYGTRLYERLKREGRVTGHMSGDNADGTTNIIPTMRLGTLRDGYQRILQHIYAPKHYYQRVRTFLREYKAPKMQFAVDGDCIMAFLRSILHLGILGKERFHYWKLLLWTQLRRPELFPLAVTLAIYGHHFRKVCERQDL

Secondary structure (DSSP, 8-state):
--HHHHHHHHHHHTT-SS---------TTSHHHHHHHHTT-B-S-----SSS---SB--SS-HHHHHHHHHHHHHHHHSHHHHHHHHHHHHHH----S------HHHHHHHHHHIIIIIIS-TTHHHHHHHHHHHHHH-GGGHHHHHHHHHHHHHHHHHHHHTT-

Radius of gyration: 19.08 Å; Cα contacts (8 Å, |Δi|>4): 163; chains: 1; bounding box: 48×33×52 Å